Protein AF-A0A975YAW0-F1 (afdb_monomer)

Nearest PDB structures (foldseek):
  2lw8-assembly1_A  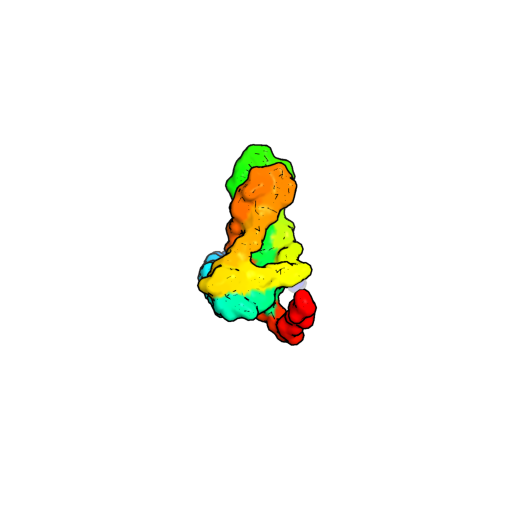TM=2.205E-01  e=7.521E+00  H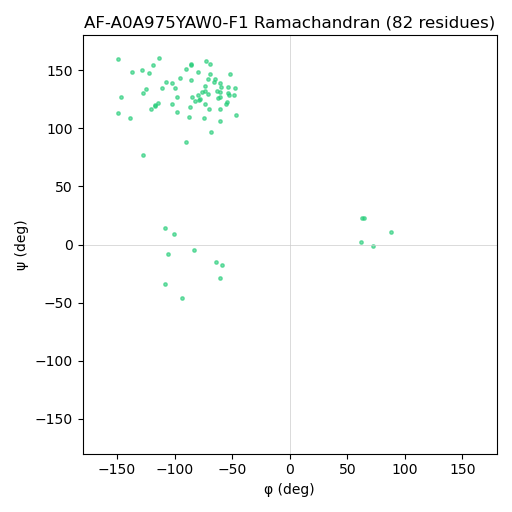omo sapiens

Mean predicted aligned error: 9.05 Å

Foldseek 3Di:
DDDDDDDPPPPDPDPQDDDDFFDAFFWWFWKWADCDPPFPRHRPIDTDPTFHQHRRNTWDADPTPRDTTHIRDIDTDVVTDDDD

Secondary structure (DSSP, 8-state):
--PPP-PPPP---PPPPPPPP--TT-EEEEEEEB--TTSTTBT-EEEEEEEEEETTEE--B-TTT-PBPEEEEEEE-SSPPPP-

pLDDT: mean 86.79, std 15.06, range [52.06, 97.5]

Structure (mmCIF, N/CA/C/O backbone):
data_AF-A0A975YAW0-F1
#
_entry.id   AF-A0A975YAW0-F1
#
loop_
_atom_site.group_PDB
_atom_site.id
_atom_site.type_symbol
_atom_site.label_atom_id
_atom_site.label_alt_id
_atom_site.label_comp_id
_atom_site.label_asym_id
_atom_site.label_entity_id
_atom_site.label_seq_id
_atom_site.pdbx_PDB_ins_code
_atom_site.Cartn_x
_atom_site.Cartn_y
_atom_site.Cartn_z
_atom_site.occupancy
_atom_site.B_iso_or_equiv
_atom_site.auth_seq_id
_atom_site.auth_comp_id
_atom_site.auth_asym_id
_atom_site.auth_atom_id
_atom_site.pdbx_PDB_model_num
ATOM 1 N N . MET A 1 1 ? 26.765 -6.527 48.442 1.00 52.06 1 MET A N 1
ATOM 2 C CA . MET A 1 1 ? 26.887 -5.410 47.486 1.00 52.06 1 MET A CA 1
ATOM 3 C C . MET A 1 1 ? 25.588 -5.396 46.702 1.00 52.06 1 MET A C 1
ATOM 5 O O . MET A 1 1 ? 25.337 -6.363 45.999 1.00 52.06 1 MET A O 1
ATOM 9 N N . SER A 1 2 ? 24.715 -4.419 46.946 1.00 57.28 2 SER A N 1
ATOM 10 C CA . SER A 1 2 ? 23.389 -4.351 46.320 1.00 57.28 2 SER A CA 1
ATOM 11 C C . SER A 1 2 ? 23.459 -3.405 45.127 1.00 57.28 2 SER A C 1
ATOM 13 O O . SER A 1 2 ? 23.707 -2.216 45.312 1.00 57.28 2 SER A O 1
ATOM 15 N N . THR A 1 3 ? 23.285 -3.931 43.920 1.00 62.12 3 THR A N 1
ATOM 16 C CA . THR A 1 3 ? 23.124 -3.129 42.702 1.00 62.12 3 THR A CA 1
ATOM 17 C C . THR A 1 3 ? 21.745 -2.455 42.740 1.00 62.12 3 THR A C 1
ATOM 19 O O . THR A 1 3 ? 20.763 -3.149 43.018 1.00 62.12 3 THR A O 1
ATOM 22 N N . PRO A 1 4 ? 21.632 -1.132 42.523 1.00 66.31 4 PRO A N 1
ATOM 23 C CA . PRO A 1 4 ? 20.336 -0.478 42.362 1.00 66.31 4 PRO A CA 1
ATOM 24 C C . PRO A 1 4 ? 19.665 -0.889 41.033 1.00 66.31 4 PRO A C 1
ATOM 26 O O . PRO A 1 4 ? 20.361 -1.319 40.112 1.00 66.31 4 PRO A O 1
ATOM 29 N N . PRO A 1 5 ? 18.323 -0.807 40.949 1.00 62.78 5 PRO A N 1
ATOM 30 C CA . PRO A 1 5 ? 17.541 -1.362 39.851 1.00 62.78 5 PRO A CA 1
ATOM 31 C C . PRO A 1 5 ? 17.726 -0.591 38.541 1.00 62.78 5 PRO A C 1
ATOM 33 O O . PRO A 1 5 ? 17.806 0.635 38.523 1.00 62.78 5 PRO A O 1
ATOM 36 N N . ASP A 1 6 ? 17.749 -1.374 37.467 1.00 58.97 6 ASP A N 1
ATOM 37 C CA . ASP A 1 6 ? 17.651 -1.000 36.060 1.00 58.97 6 ASP A CA 1
ATOM 38 C C . ASP A 1 6 ? 16.489 -0.010 35.855 1.00 58.97 6 ASP A C 1
ATOM 40 O O . ASP A 1 6 ? 15.317 -0.335 36.067 1.00 58.97 6 ASP A O 1
ATOM 44 N N . GLN A 1 7 ? 16.818 1.237 35.533 1.00 59.72 7 GLN A N 1
ATOM 45 C CA . GLN A 1 7 ? 15.841 2.259 35.181 1.00 59.72 7 GLN A CA 1
ATOM 46 C C . GLN A 1 7 ? 15.432 2.001 33.719 1.00 59.72 7 GLN A C 1
ATOM 48 O O . GLN A 1 7 ? 16.329 1.963 32.879 1.00 59.72 7 GLN A O 1
ATOM 53 N N . PRO A 1 8 ? 14.141 1.823 33.373 1.00 61.56 8 PRO A N 1
ATOM 54 C CA . PRO A 1 8 ? 13.756 1.645 31.977 1.00 61.56 8 PRO A CA 1
ATOM 55 C C . PRO A 1 8 ? 14.130 2.910 31.196 1.00 61.56 8 PRO A C 1
ATOM 57 O O . PRO A 1 8 ? 13.774 4.020 31.605 1.00 61.56 8 PRO A O 1
ATOM 60 N N . GLU A 1 9 ? 14.884 2.743 30.108 1.00 64.25 9 GLU A N 1
ATOM 61 C CA . GLU A 1 9 ? 15.239 3.837 29.206 1.00 64.25 9 GLU A CA 1
ATOM 62 C C . GLU A 1 9 ? 13.967 4.569 28.742 1.00 64.25 9 GLU A C 1
ATOM 64 O O . GLU A 1 9 ? 12.964 3.920 28.415 1.00 64.25 9 GLU A O 1
ATOM 69 N N . PRO A 1 10 ? 13.966 5.915 28.724 1.00 62.12 10 PRO A N 1
ATOM 70 C CA . PRO A 1 10 ? 12.860 6.676 28.167 1.00 62.12 10 PRO A CA 1
ATOM 71 C C . PRO A 1 10 ? 12.717 6.301 26.691 1.00 62.12 10 PRO A C 1
ATOM 73 O O . PRO A 1 10 ? 13.627 6.504 25.895 1.00 62.12 10 PRO A O 1
ATOM 76 N N . THR A 1 11 ? 11.578 5.713 26.333 1.00 55.88 11 THR A N 1
ATOM 77 C CA . THR A 1 11 ? 11.239 5.430 24.940 1.00 55.88 11 THR A CA 1
ATOM 78 C C . THR A 1 11 ? 11.008 6.774 24.258 1.00 55.88 11 THR A C 1
ATOM 80 O O . THR A 1 11 ? 9.938 7.365 24.411 1.00 55.88 11 THR A O 1
ATOM 83 N N . ASP A 1 12 ? 12.028 7.302 23.577 1.00 64.25 12 ASP A N 1
ATOM 84 C CA . ASP A 1 12 ? 11.860 8.435 22.668 1.00 64.25 12 ASP A CA 1
ATOM 85 C C . ASP A 1 12 ? 10.644 8.159 21.764 1.00 64.25 12 ASP A C 1
ATOM 87 O O . ASP A 1 12 ? 10.497 7.032 21.270 1.00 64.25 12 ASP A O 1
ATOM 91 N N . PRO A 1 13 ? 9.737 9.133 21.553 1.00 58.91 13 PRO A N 1
ATOM 92 C CA . PRO A 1 13 ? 8.664 8.971 20.589 1.00 58.91 13 PRO A CA 1
ATOM 93 C C . PRO A 1 13 ? 9.308 8.768 19.219 1.00 58.91 13 PRO A C 1
ATOM 95 O O . PRO A 1 13 ? 9.878 9.690 18.638 1.00 58.91 13 PRO A O 1
ATOM 98 N N . GLN A 1 14 ? 9.263 7.528 18.734 1.00 54.97 14 GLN A N 1
ATOM 99 C CA . GLN A 1 14 ? 9.757 7.167 17.416 1.00 54.97 14 GLN A CA 1
ATOM 100 C C . GLN A 1 14 ? 9.053 8.087 16.406 1.00 54.97 14 GLN A C 1
ATOM 102 O O . GLN A 1 14 ? 7.818 8.117 16.420 1.00 54.97 14 GLN A O 1
ATOM 107 N N . PRO A 1 15 ? 9.785 8.874 15.591 1.00 59.38 15 PRO A N 1
ATOM 108 C CA . PRO A 1 15 ? 9.157 9.752 14.614 1.00 59.38 15 PRO A CA 1
ATOM 109 C C . PRO A 1 15 ? 8.194 8.918 13.773 1.00 59.38 15 PRO A C 1
ATOM 111 O O . PRO A 1 15 ? 8.557 7.836 13.303 1.00 59.38 15 PRO A O 1
ATOM 114 N N . GLU A 1 16 ? 6.947 9.380 13.658 1.00 61.81 16 GLU A N 1
ATOM 115 C CA . GLU A 1 16 ? 5.986 8.750 12.760 1.00 61.81 16 GLU A CA 1
ATOM 116 C C . GLU A 1 16 ? 6.633 8.734 11.369 1.00 61.81 16 GLU A C 1
ATOM 118 O O . GLU A 1 16 ? 7.056 9.792 10.898 1.00 61.81 16 GLU A O 1
ATOM 123 N N . PRO A 1 17 ? 6.824 7.556 10.748 1.00 60.97 17 PRO A N 1
ATOM 124 C CA . PRO A 1 17 ? 7.532 7.479 9.482 1.00 60.97 17 PRO A CA 1
ATOM 125 C C . PRO A 1 17 ? 6.797 8.322 8.440 1.00 60.97 17 PRO A C 1
ATOM 127 O O . PRO A 1 17 ? 5.569 8.258 8.342 1.00 60.97 17 PRO A O 1
ATOM 130 N N . ASP A 1 18 ? 7.555 9.100 7.663 1.00 65.75 18 ASP A N 1
ATOM 131 C CA . ASP A 1 18 ? 7.010 9.828 6.522 1.00 65.75 18 ASP A CA 1
ATOM 132 C C . ASP A 1 18 ? 6.224 8.870 5.610 1.00 65.75 18 ASP A C 1
ATOM 134 O O . ASP A 1 18 ? 6.600 7.696 5.469 1.00 65.75 18 ASP A O 1
ATOM 138 N N . PRO A 1 19 ? 5.143 9.342 4.962 1.00 67.69 19 PRO A N 1
ATOM 139 C CA . PRO A 1 19 ? 4.413 8.528 4.007 1.00 67.69 19 PRO A CA 1
ATOM 140 C C . PRO A 1 19 ? 5.371 7.974 2.941 1.00 67.69 19 PRO A C 1
ATOM 142 O O . PRO A 1 19 ? 6.134 8.747 2.352 1.00 67.69 19 PRO A O 1
ATOM 145 N N . PRO A 1 20 ? 5.346 6.660 2.659 1.00 74.94 20 PRO A N 1
ATOM 146 C CA . PRO A 1 20 ? 6.223 6.084 1.650 1.00 74.94 20 PRO A CA 1
ATOM 147 C C . PRO A 1 20 ? 5.939 6.717 0.281 1.00 74.94 20 PRO A C 1
ATOM 149 O O . PRO A 1 20 ? 4.797 6.743 -0.182 1.00 74.94 20 PRO A O 1
ATOM 152 N N . VAL A 1 21 ? 6.986 7.235 -0.366 1.00 87.06 21 VAL A N 1
ATOM 153 C CA . VAL A 1 21 ? 6.925 7.729 -1.748 1.00 87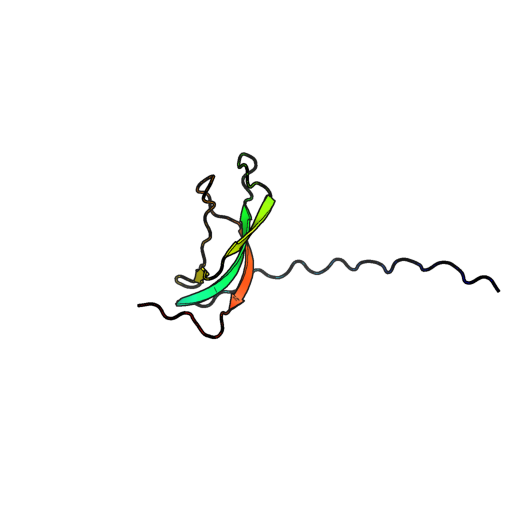.06 21 VAL A CA 1
ATOM 154 C C . VAL A 1 21 ? 7.134 6.545 -2.686 1.00 87.06 21 VAL A C 1
ATOM 156 O O . VAL A 1 21 ? 8.113 5.813 -2.557 1.00 87.06 21 VAL A O 1
ATOM 159 N N . PHE A 1 22 ? 6.216 6.360 -3.634 1.00 93.62 22 PHE A N 1
ATOM 160 C CA . PHE A 1 22 ? 6.255 5.256 -4.588 1.00 93.62 22 PHE A CA 1
ATOM 161 C C . PHE A 1 22 ? 6.558 5.761 -5.994 1.00 93.62 22 PHE A C 1
ATOM 163 O O . PHE A 1 22 ? 5.960 6.727 -6.468 1.00 93.62 22 PHE A O 1
ATOM 170 N N . GLU A 1 23 ? 7.458 5.074 -6.687 1.00 95.44 23 GLU A N 1
ATOM 171 C CA . GLU A 1 23 ? 7.753 5.329 -8.091 1.00 95.44 23 GLU A CA 1
ATOM 172 C C . GLU A 1 23 ? 6.681 4.688 -8.985 1.00 95.44 23 GLU A C 1
ATOM 174 O O . GLU A 1 23 ? 6.085 3.663 -8.620 1.00 95.44 23 GLU A O 1
ATOM 179 N N . PRO A 1 24 ? 6.377 5.290 -10.146 1.00 96.38 24 PRO A N 1
ATOM 180 C CA . PRO A 1 24 ? 5.405 4.739 -11.077 1.00 96.38 24 PRO A CA 1
ATOM 181 C C . PRO A 1 24 ? 5.909 3.449 -11.732 1.00 96.38 24 PRO A C 1
ATOM 183 O O . PRO A 1 24 ? 7.085 3.318 -12.050 1.00 96.38 24 PRO A O 1
ATOM 186 N N . ALA A 1 25 ? 4.979 2.535 -12.007 1.00 95.19 25 ALA A N 1
ATOM 187 C CA . ALA A 1 25 ? 5.198 1.298 -12.757 1.00 95.19 25 ALA A CA 1
ATOM 188 C C . ALA A 1 25 ? 6.180 0.291 -12.122 1.00 95.19 25 ALA A C 1
ATOM 190 O O . ALA A 1 25 ? 6.699 -0.576 -12.820 1.00 95.19 25 ALA A O 1
ATOM 191 N N . LEU A 1 26 ? 6.385 0.362 -10.802 1.00 96.06 26 LEU A N 1
ATOM 192 C CA . LEU A 1 26 ? 7.163 -0.613 -10.030 1.00 96.06 26 LEU A CA 1
ATOM 193 C C . LEU A 1 26 ? 6.284 -1.401 -9.051 1.00 96.06 26 LEU A C 1
ATOM 195 O O . LEU A 1 26 ? 5.187 -0.976 -8.675 1.00 96.06 26 LEU A O 1
ATOM 199 N N . TYR A 1 27 ? 6.791 -2.550 -8.616 1.00 96.50 27 TYR A N 1
ATOM 200 C CA . TYR A 1 27 ? 6.196 -3.397 -7.592 1.00 96.50 27 TYR A CA 1
ATOM 201 C C . TYR A 1 27 ? 6.898 -3.240 -6.246 1.00 96.50 27 TYR A C 1
ATOM 203 O O . TYR A 1 27 ? 8.128 -3.200 -6.158 1.00 96.50 27 TYR A O 1
ATOM 211 N N . TYR A 1 28 ? 6.084 -3.204 -5.194 1.00 96.38 28 TYR A N 1
ATOM 212 C CA . TYR A 1 28 ? 6.501 -3.045 -3.808 1.00 96.38 28 TYR A CA 1
ATOM 213 C C . TYR A 1 28 ? 5.896 -4.145 -2.936 1.00 96.38 28 TYR A C 1
ATOM 215 O O . TYR A 1 28 ? 4.767 -4.579 -3.165 1.00 96.38 28 TYR A O 1
ATOM 223 N N . ARG A 1 29 ? 6.601 -4.526 -1.873 1.00 96.31 29 ARG A N 1
ATOM 224 C CA . ARG A 1 29 ? 6.006 -5.181 -0.708 1.00 96.31 29 ARG A CA 1
ATOM 225 C C . ARG A 1 29 ? 5.508 -4.099 0.239 1.00 96.31 29 ARG A C 1
ATOM 227 O O . ARG A 1 29 ? 6.305 -3.301 0.731 1.00 96.31 29 ARG A O 1
ATOM 234 N N . VAL A 1 30 ? 4.208 -4.056 0.502 1.00 95.75 30 VAL A N 1
ATOM 235 C CA . VAL A 1 30 ? 3.594 -3.013 1.339 1.00 95.75 30 VAL A CA 1
ATOM 236 C C . VAL A 1 30 ? 2.928 -3.607 2.569 1.00 95.75 30 VAL A C 1
ATOM 238 O O . VAL A 1 30 ? 2.496 -4.762 2.562 1.00 95.75 30 VAL A O 1
ATOM 241 N N . THR A 1 31 ? 2.811 -2.805 3.625 1.00 96.44 31 THR A N 1
ATOM 242 C CA . THR A 1 31 ? 1.868 -3.091 4.711 1.00 96.44 31 THR A CA 1
ATOM 243 C C . THR A 1 31 ? 0.695 -2.127 4.653 1.00 96.44 31 THR A C 1
ATOM 245 O O . THR A 1 31 ? 0.875 -0.942 4.371 1.00 96.44 31 THR A O 1
ATOM 248 N N . ALA A 1 32 ? -0.513 -2.631 4.895 1.00 96.06 32 ALA A N 1
ATOM 249 C CA . ALA A 1 32 ? -1.737 -1.842 4.840 1.00 96.06 32 ALA A CA 1
ATOM 250 C C . ALA A 1 32 ? -2.666 -2.167 6.010 1.00 96.06 32 ALA A C 1
ATOM 252 O O . ALA A 1 32 ? -2.694 -3.305 6.482 1.00 96.06 32 ALA A O 1
ATOM 253 N N . ARG A 1 33 ? -3.440 -1.181 6.466 1.00 96.56 33 ARG A N 1
ATOM 254 C CA . ARG A 1 33 ? -4.395 -1.321 7.570 1.00 96.56 33 ARG A CA 1
ATOM 255 C C . ARG A 1 33 ? -5.793 -0.895 7.152 1.00 96.56 33 ARG A C 1
ATOM 257 O O . ARG A 1 33 ? -5.971 0.184 6.584 1.00 96.56 33 ARG A O 1
ATOM 264 N N . ASP A 1 34 ? -6.790 -1.708 7.486 1.00 96.88 34 ASP A N 1
ATOM 265 C CA . ASP A 1 34 ? -8.189 -1.304 7.336 1.00 96.88 34 ASP A CA 1
ATOM 266 C C . ASP A 1 34 ? -8.577 -0.363 8.485 1.00 96.88 34 ASP A C 1
ATOM 268 O O . ASP A 1 34 ? -8.418 -0.683 9.662 1.00 96.88 34 ASP A O 1
ATOM 272 N N . VAL A 1 35 ? -9.081 0.817 8.135 1.00 96.50 35 VAL A N 1
ATOM 273 C CA . VAL A 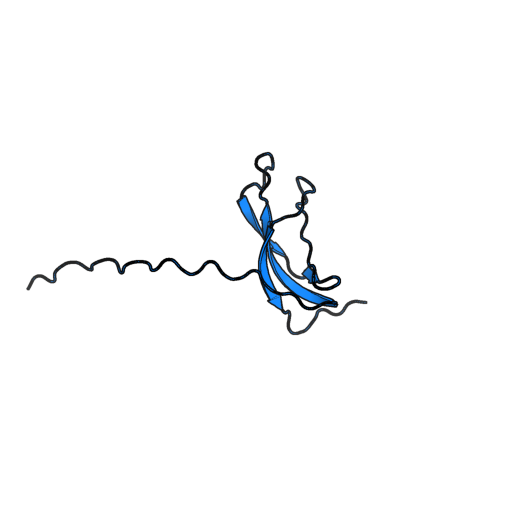1 35 ? -9.488 1.866 9.083 1.00 96.50 35 VAL A CA 1
ATOM 274 C C . VAL A 1 35 ? -11.008 2.018 9.165 1.00 96.50 35 VAL A C 1
ATOM 276 O O . VAL A 1 35 ? -11.508 3.010 9.685 1.00 96.50 35 VAL A O 1
ATOM 279 N N . THR A 1 36 ? -11.765 1.048 8.649 1.00 97.06 36 THR A N 1
ATOM 280 C CA . THR A 1 36 ? -13.230 1.053 8.650 1.00 97.06 36 THR A CA 1
ATOM 281 C C . THR A 1 36 ? -13.776 0.442 9.943 1.00 97.06 36 THR A C 1
ATOM 283 O O . THR A 1 36 ? -13.743 -0.782 10.066 1.00 97.06 36 THR A O 1
ATOM 286 N N . PRO A 1 37 ? -14.386 1.217 10.863 1.00 96.69 37 PRO A N 1
ATOM 287 C CA . PRO A 1 37 ? -14.800 0.703 12.178 1.00 96.69 37 PRO A CA 1
ATOM 288 C C . PRO A 1 37 ? -15.823 -0.439 12.131 1.00 96.69 37 PRO A C 1
ATOM 290 O O . PRO A 1 37 ? -15.862 -1.285 13.014 1.00 96.69 37 PRO A O 1
ATOM 293 N N . ALA A 1 38 ? -16.654 -0.482 11.086 1.00 97.19 38 ALA A N 1
ATOM 294 C CA . ALA A 1 38 ? -17.659 -1.529 10.895 1.00 97.19 38 ALA A CA 1
ATOM 295 C C . ALA A 1 38 ? -17.108 -2.811 10.236 1.00 97.19 38 ALA A C 1
ATOM 297 O O . ALA A 1 38 ? -17.854 -3.771 10.046 1.00 97.19 38 ALA A O 1
ATOM 298 N N . CYS A 1 39 ? -15.838 -2.831 9.824 1.00 97.31 39 CYS A N 1
ATOM 299 C CA . CYS A 1 39 ? -15.243 -3.985 9.163 1.00 97.31 39 CYS A CA 1
ATOM 300 C C . CYS A 1 39 ? -14.712 -4.991 10.191 1.00 97.31 39 CYS A C 1
ATOM 302 O O . CYS A 1 39 ? -14.059 -4.623 11.161 1.00 97.31 39 CYS A O 1
ATOM 304 N N . VAL A 1 40 ? -14.873 -6.286 9.913 1.00 97.50 40 VAL A N 1
ATOM 305 C CA . VAL A 1 40 ? -14.231 -7.377 10.676 1.00 97.50 40 VAL A CA 1
ATOM 306 C C . VAL A 1 40 ? -12.694 -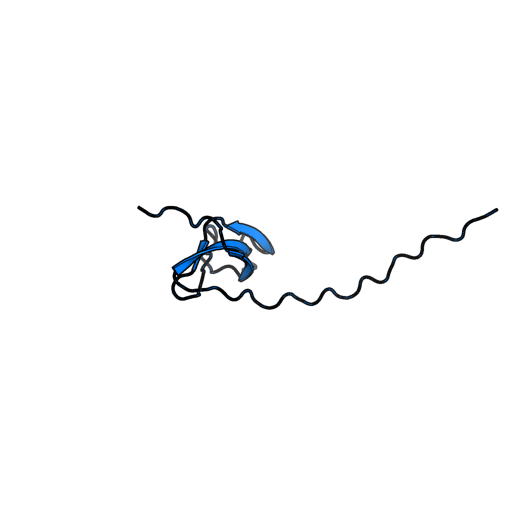7.294 10.682 1.00 97.50 40 VAL A C 1
ATOM 308 O O . VAL A 1 40 ? -12.027 -7.920 11.508 1.00 97.50 40 VAL A O 1
ATOM 311 N N . ASN A 1 41 ? -12.121 -6.525 9.756 1.00 97.50 41 ASN A N 1
ATOM 312 C CA . ASN A 1 41 ? -10.690 -6.276 9.656 1.00 97.50 41 ASN A CA 1
ATOM 313 C C . ASN A 1 41 ? -10.255 -4.927 10.234 1.00 97.50 41 ASN A C 1
ATOM 315 O O . ASN A 1 41 ? -9.096 -4.575 10.046 1.00 97.50 41 ASN A O 1
ATOM 319 N N . PHE A 1 42 ? -11.133 -4.197 10.932 1.00 97.50 42 PHE A N 1
ATOM 320 C CA . PHE A 1 42 ? -10.781 -2.922 11.556 1.00 97.50 42 PHE A CA 1
ATOM 321 C C . PHE A 1 42 ? -9.483 -3.032 12.371 1.00 97.50 42 PHE A C 1
ATOM 323 O O . PHE A 1 42 ? -9.318 -3.957 13.166 1.00 97.50 42 PHE A O 1
ATOM 330 N N . GLU A 1 43 ? -8.554 -2.118 12.095 1.00 95.88 43 GLU A N 1
ATOM 331 C CA . GLU A 1 43 ? -7.206 -2.010 12.668 1.00 95.88 43 GLU A CA 1
ATOM 332 C C . GLU A 1 43 ? -6.253 -3.186 12.407 1.00 95.88 43 GLU A C 1
ATOM 334 O O . GLU A 1 43 ? -5.092 -3.138 12.820 1.00 95.88 43 GLU A O 1
ATOM 339 N N . LYS A 1 44 ? -6.668 -4.207 11.649 1.00 96.38 44 LYS A N 1
ATOM 340 C CA . LYS A 1 44 ? -5.770 -5.295 11.246 1.00 96.38 44 LYS A CA 1
ATOM 341 C C . LYS A 1 44 ? -4.804 -4.822 10.168 1.00 96.38 44 LYS A C 1
ATOM 343 O O . LYS A 1 44 ? -5.203 -4.167 9.205 1.00 96.38 44 LYS A O 1
ATOM 348 N N . VAL A 1 45 ? -3.542 -5.206 10.334 1.00 96.44 45 VAL A N 1
ATOM 349 C CA . VAL A 1 45 ? -2.457 -4.935 9.389 1.00 96.44 45 VAL A CA 1
ATOM 350 C C .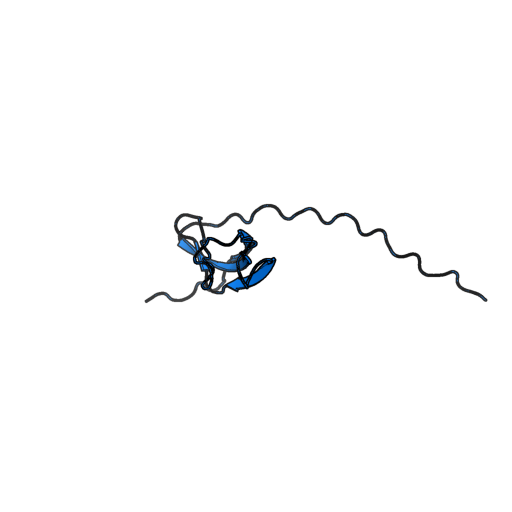 VAL A 1 45 ? -2.208 -6.170 8.530 1.00 96.44 45 VAL A C 1
ATOM 352 O O . VAL A 1 45 ? -2.118 -7.286 9.042 1.00 96.44 45 VAL A O 1
ATOM 355 N N . PHE A 1 46 ? -2.071 -5.958 7.228 1.00 96.62 46 PHE A N 1
ATOM 356 C CA . PHE A 1 46 ? -1.804 -6.990 6.235 1.00 96.62 46 PHE A CA 1
ATOM 357 C C . PHE A 1 46 ? -0.517 -6.671 5.483 1.00 96.62 46 PHE A C 1
ATOM 359 O O . PHE A 1 46 ? -0.203 -5.504 5.256 1.00 96.62 46 PHE A O 1
ATOM 366 N N . VAL A 1 47 ? 0.205 -7.715 5.076 1.00 96.88 47 VAL A N 1
ATOM 367 C CA . VAL A 1 47 ? 1.338 -7.622 4.147 1.00 96.88 47 VAL A CA 1
ATOM 368 C C . VAL A 1 47 ? 0.827 -7.982 2.757 1.00 96.88 47 VAL A C 1
ATOM 370 O O . VAL A 1 47 ? 0.217 -9.037 2.589 1.00 96.88 47 VAL A O 1
ATOM 373 N N . ILE A 1 48 ? 1.068 -7.112 1.780 1.00 96.44 48 ILE A N 1
ATOM 374 C CA . ILE A 1 48 ? 0.696 -7.318 0.382 1.00 96.44 48 ILE A CA 1
ATOM 375 C C . ILE A 1 48 ? 1.983 -7.355 -0.431 1.00 96.44 48 ILE A C 1
ATOM 377 O O . ILE A 1 48 ? 2.759 -6.399 -0.425 1.00 96.44 48 ILE A O 1
ATOM 381 N N . ASP A 1 49 ? 2.197 -8.478 -1.106 1.00 96.06 49 ASP A N 1
ATOM 382 C CA . ASP A 1 49 ? 3.388 -8.764 -1.893 1.00 96.06 49 ASP A CA 1
ATOM 383 C C . ASP A 1 49 ? 3.001 -9.676 -3.074 1.00 96.06 49 ASP A C 1
ATOM 385 O O . ASP A 1 49 ? 2.572 -10.809 -2.827 1.00 96.06 49 ASP A O 1
ATOM 389 N N . PRO A 1 50 ? 3.073 -9.216 -4.336 1.00 95.62 50 PRO A N 1
ATOM 390 C CA . PRO A 1 50 ? 3.507 -7.890 -4.784 1.00 95.62 50 PRO A CA 1
ATOM 391 C C . PRO A 1 50 ? 2.349 -6.867 -4.869 1.00 95.62 50 PRO A C 1
ATOM 393 O O . PRO A 1 50 ? 1.202 -7.216 -5.152 1.00 95.62 50 PRO A O 1
ATOM 396 N N . CYS A 1 51 ? 2.643 -5.575 -4.674 1.00 95.94 51 CYS A N 1
ATOM 397 C CA . CYS A 1 51 ? 1.711 -4.456 -4.867 1.00 95.94 51 CYS A CA 1
ATOM 398 C C . CYS A 1 51 ? 2.205 -3.520 -5.978 1.00 95.94 51 CYS A C 1
ATOM 400 O O . CYS A 1 51 ? 3.283 -2.935 -5.872 1.00 95.94 51 CYS A O 1
ATOM 402 N N . TYR A 1 52 ? 1.416 -3.375 -7.044 1.00 96.38 52 TYR A N 1
ATOM 403 C CA . TYR A 1 52 ? 1.760 -2.526 -8.184 1.00 96.38 52 TYR A CA 1
ATOM 404 C C . TYR A 1 52 ? 1.486 -1.043 -7.904 1.00 96.38 52 TYR A C 1
ATOM 406 O O . TYR A 1 52 ? 0.372 -0.660 -7.535 1.00 96.38 52 TYR A O 1
ATOM 414 N N . SER A 1 53 ? 2.484 -0.197 -8.150 1.00 95.94 53 SER A N 1
ATOM 415 C CA . SER A 1 53 ? 2.382 1.259 -8.067 1.00 95.94 53 SER A CA 1
ATOM 416 C C . SER A 1 53 ? 1.954 1.854 -9.413 1.00 95.94 53 SER A C 1
ATOM 418 O O . SER A 1 53 ? 2.772 2.237 -10.254 1.00 95.94 53 SER A O 1
ATOM 420 N N . ASN A 1 54 ? 0.643 1.954 -9.642 1.00 95.00 54 ASN A N 1
ATOM 421 C CA . ASN A 1 54 ? 0.125 2.570 -10.863 1.00 95.00 54 ASN A CA 1
ATOM 422 C C . ASN A 1 54 ? 0.268 4.099 -10.799 1.00 95.00 54 ASN A C 1
ATOM 424 O O . ASN A 1 54 ? -0.430 4.754 -10.027 1.00 95.00 54 ASN A O 1
ATOM 428 N N . GLY A 1 55 ? 1.178 4.672 -11.590 1.00 94.75 55 GLY A N 1
ATOM 429 C CA . GLY A 1 55 ? 1.416 6.120 -11.598 1.00 94.75 55 GLY A CA 1
ATOM 430 C C . GLY A 1 55 ? 1.957 6.689 -10.278 1.00 94.75 55 GLY A C 1
ATOM 431 O O . GLY A 1 55 ? 1.759 7.869 -10.022 1.00 94.75 55 GLY A O 1
ATOM 432 N N . GLY A 1 56 ? 2.600 5.873 -9.433 1.00 94.94 56 GLY A N 1
ATOM 433 C CA . GLY A 1 56 ? 3.070 6.293 -8.104 1.00 94.94 56 GLY A CA 1
ATOM 434 C C . GLY A 1 56 ? 2.025 6.120 -6.996 1.00 94.94 56 GLY A C 1
ATOM 435 O O . GLY A 1 56 ? 2.195 6.628 -5.889 1.00 94.94 56 GLY A O 1
ATOM 436 N N . HIS A 1 57 ? 0.917 5.432 -7.287 1.00 93.62 57 HIS A N 1
ATOM 437 C CA . HIS A 1 57 ? -0.215 5.277 -6.375 1.00 93.62 57 HIS A CA 1
ATOM 438 C C . HIS A 1 57 ? -0.590 3.800 -6.192 1.00 93.62 57 HIS A C 1
ATOM 440 O O . HIS A 1 57 ? -1.577 3.335 -6.776 1.00 93.62 57 HIS A O 1
ATOM 446 N N . PRO A 1 58 ? 0.169 3.030 -5.390 1.00 94.38 58 PRO A N 1
ATOM 447 C CA . PRO A 1 58 ? -0.266 1.697 -5.003 1.00 94.38 58 PRO A CA 1
ATOM 448 C C . PRO A 1 58 ? -1.585 1.781 -4.232 1.00 94.38 58 PRO A C 1
ATOM 450 O O . PRO A 1 58 ? -1.802 2.673 -3.409 1.00 94.38 58 PRO A O 1
ATOM 453 N N . ARG A 1 59 ? -2.490 0.845 -4.518 1.00 94.62 59 ARG A N 1
ATOM 454 C CA . ARG A 1 59 ? -3.807 0.758 -3.882 1.00 94.62 59 ARG A CA 1
ATOM 455 C C . ARG A 1 59 ? -4.018 -0.643 -3.337 1.00 94.62 59 ARG A C 1
ATOM 457 O O . ARG A 1 59 ? -3.849 -1.626 -4.054 1.00 94.62 59 ARG A O 1
ATOM 464 N N . VAL A 1 60 ? -4.425 -0.718 -2.074 1.00 96.00 60 VAL A N 1
ATOM 465 C CA . VAL A 1 60 ? -4.802 -1.965 -1.407 1.00 96.00 60 VAL A CA 1
ATOM 466 C C . VAL A 1 60 ? -6.243 -1.829 -0.944 1.00 96.00 60 VAL A C 1
ATOM 468 O O . VAL A 1 60 ? -6.551 -0.982 -0.112 1.00 96.00 60 VAL A O 1
ATOM 471 N N . GLY A 1 61 ? -7.124 -2.665 -1.484 1.00 96.81 61 GLY A N 1
ATOM 472 C CA . GLY A 1 61 ? -8.515 -2.755 -1.052 1.00 96.81 61 GLY A CA 1
ATOM 473 C C . GLY A 1 61 ? -8.712 -3.875 -0.035 1.00 96.81 61 GLY A C 1
ATOM 474 O O . GLY A 1 61 ? -8.117 -4.948 -0.146 1.00 96.81 61 GLY A O 1
ATOM 475 N N . CYS A 1 62 ? -9.586 -3.660 0.944 1.00 97.00 62 CYS A N 1
ATOM 476 C CA . CYS A 1 62 ? -10.027 -4.726 1.832 1.00 97.00 62 CYS A CA 1
ATOM 477 C C . CYS A 1 62 ? -10.993 -5.671 1.122 1.00 97.00 62 CYS A C 1
ATOM 479 O O . CYS A 1 62 ? -12.086 -5.267 0.736 1.00 97.00 62 CYS A O 1
ATOM 481 N N . GLY A 1 63 ? -10.648 -6.958 1.041 1.00 95.25 63 GLY A N 1
ATOM 482 C CA . GLY A 1 63 ? -11.531 -7.979 0.466 1.00 95.25 63 GLY A CA 1
ATOM 483 C C . GLY A 1 63 ? -12.843 -8.203 1.233 1.00 95.25 63 GLY A C 1
ATOM 484 O O . GLY A 1 63 ? -13.758 -8.807 0.687 1.00 95.25 63 GLY A O 1
ATOM 485 N N . MET A 1 64 ? -12.958 -7.712 2.476 1.00 96.75 64 MET A N 1
ATOM 486 C CA . MET A 1 64 ? -14.165 -7.879 3.299 1.00 96.75 64 MET A CA 1
ATOM 487 C C . MET A 1 64 ? -15.140 -6.707 3.185 1.00 96.75 64 MET A C 1
ATOM 489 O O . MET A 1 64 ? -16.340 -6.926 3.053 1.00 96.75 64 MET A O 1
ATOM 493 N N . CYS A 1 65 ? -14.652 -5.465 3.260 1.00 96.50 65 CYS A N 1
ATOM 494 C CA . CYS A 1 65 ? -15.508 -4.274 3.210 1.00 96.50 65 CYS A CA 1
ATOM 495 C C . CYS A 1 65 ? -15.438 -3.511 1.878 1.00 96.50 65 CYS A C 1
ATOM 497 O O . CYS A 1 65 ? -16.203 -2.569 1.684 1.00 96.50 65 CYS A O 1
ATOM 499 N N . GLY A 1 66 ? -14.519 -3.882 0.980 1.00 96.38 66 GLY A N 1
ATOM 500 C CA . GLY A 1 66 ? -14.311 -3.258 -0.329 1.00 96.38 66 GLY A CA 1
ATOM 501 C C . GLY A 1 66 ? -13.663 -1.871 -0.299 1.00 96.38 66 GLY A C 1
ATOM 502 O O . G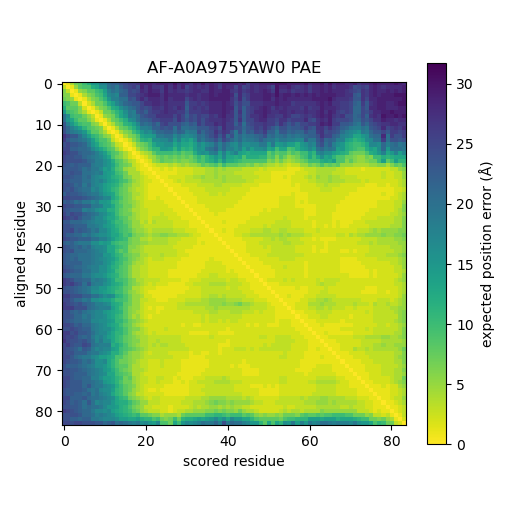LY A 1 66 ? -13.460 -1.282 -1.355 1.00 96.38 66 GLY A O 1
ATOM 503 N N . LYS A 1 67 ? -13.354 -1.325 0.883 1.00 96.75 67 LYS A N 1
ATOM 504 C CA . LYS A 1 67 ? -12.774 0.018 1.028 1.00 96.75 67 LYS A CA 1
ATOM 505 C C . LYS A 1 67 ? -11.254 -0.001 0.893 1.00 96.75 67 LYS A C 1
ATOM 507 O O . LYS A 1 67 ? -10.614 -1.012 1.182 1.00 96.75 67 LYS A O 1
ATOM 512 N N . ASP A 1 68 ? -10.698 1.140 0.490 1.00 96.19 68 ASP A N 1
ATOM 513 C CA . ASP A 1 68 ? -9.253 1.362 0.444 1.00 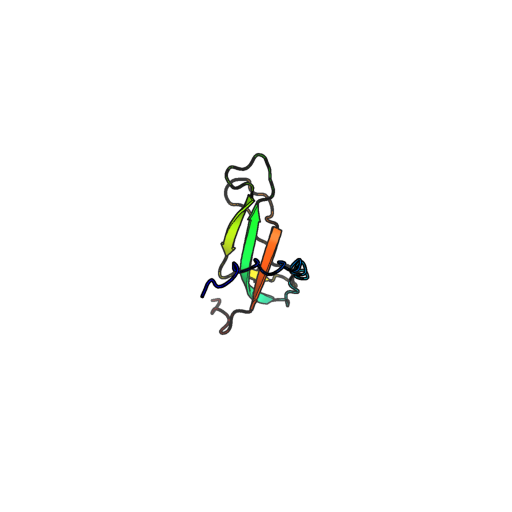96.19 68 ASP A CA 1
ATOM 514 C C . ASP A 1 68 ? -8.660 1.291 1.863 1.00 96.19 68 ASP A C 1
ATOM 516 O O . ASP A 1 68 ? -9.173 1.898 2.807 1.00 96.19 68 ASP A O 1
ATOM 520 N N . MET A 1 69 ? -7.577 0.534 2.007 1.00 96.56 69 MET A N 1
ATOM 521 C CA . MET A 1 69 ? -6.764 0.483 3.216 1.00 96.56 69 MET A CA 1
ATOM 522 C C . MET A 1 69 ? -5.719 1.603 3.216 1.00 96.56 69 MET A C 1
ATOM 524 O O . MET A 1 69 ? -5.277 2.068 2.165 1.00 96.56 69 MET A O 1
ATOM 528 N N . VAL A 1 70 ? -5.273 1.996 4.408 1.00 94.94 70 VAL A N 1
ATOM 529 C CA . VAL A 1 70 ? -4.166 2.945 4.578 1.00 94.94 70 VAL A CA 1
ATOM 530 C C . VAL A 1 70 ? -2.846 2.194 4.448 1.00 94.94 70 VAL A C 1
ATOM 532 O O . VAL A 1 70 ? -2.617 1.239 5.190 1.00 94.94 70 VAL A O 1
ATOM 535 N N . LEU A 1 71 ? -1.980 2.622 3.529 1.00 94.25 71 LEU A N 1
ATOM 536 C CA . LEU A 1 71 ? -0.617 2.105 3.411 1.00 94.25 71 LEU A CA 1
ATOM 537 C C . LEU A 1 71 ? 0.250 2.647 4.549 1.00 94.25 71 LEU A C 1
ATOM 539 O O . LEU A 1 71 ? 0.243 3.845 4.816 1.00 94.25 71 LEU A O 1
ATOM 543 N N . LEU A 1 72 ? 0.988 1.758 5.207 1.00 93.38 72 LEU A N 1
ATOM 544 C CA . LEU A 1 72 ? 1.845 2.082 6.349 1.00 93.38 72 LEU A CA 1
ATOM 545 C C . LEU A 1 72 ? 3.331 2.021 5.985 1.00 93.38 72 LEU A C 1
ATOM 547 O O . LEU A 1 72 ? 4.129 2.788 6.510 1.00 93.38 72 LEU A O 1
ATOM 551 N N . SER A 1 73 ? 3.713 1.110 5.089 1.00 92.56 73 SER A N 1
ATOM 552 C CA . SER A 1 73 ? 5.087 0.986 4.603 1.00 92.56 73 SER A CA 1
ATOM 553 C C . SER A 1 73 ? 5.125 0.474 3.168 1.00 92.56 73 SER A C 1
ATOM 555 O O . SER A 1 73 ? 4.169 -0.147 2.696 1.00 92.56 73 SER A O 1
ATOM 557 N N . GLY A 1 74 ? 6.245 0.714 2.489 1.00 93.06 74 GLY A N 1
ATOM 558 C CA . GLY A 1 74 ? 6.522 0.182 1.162 1.00 93.06 74 GLY A CA 1
ATOM 559 C C . GLY A 1 74 ? 8.005 -0.108 0.983 1.00 93.06 74 GLY A C 1
ATOM 560 O O . GLY A 1 74 ? 8.838 0.761 1.217 1.00 93.06 74 GLY A O 1
ATOM 561 N N . GLN A 1 75 ? 8.328 -1.329 0.569 1.00 94.69 75 GLN A N 1
ATOM 562 C CA . GLN A 1 75 ? 9.674 -1.761 0.205 1.00 94.69 75 GLN A CA 1
ATOM 563 C C . GLN A 1 75 ? 9.690 -2.084 -1.288 1.00 94.69 75 GLN A C 1
ATOM 565 O O . GLN A 1 75 ? 8.913 -2.929 -1.731 1.00 94.69 75 GLN A O 1
ATOM 570 N N . LEU A 1 76 ? 10.551 -1.415 -2.062 1.00 95.38 76 LEU A N 1
ATOM 571 C CA . LEU A 1 76 ? 10.727 -1.718 -3.484 1.00 95.38 76 LEU A CA 1
ATOM 572 C C . LEU A 1 76 ? 11.203 -3.167 -3.640 1.00 95.38 76 LEU A C 1
ATOM 574 O O . LEU A 1 76 ? 12.132 -3.584 -2.946 1.00 95.38 76 LEU A O 1
ATOM 578 N N . LEU A 1 77 ? 10.557 -3.930 -4.522 1.00 95.25 77 LEU A N 1
ATOM 579 C CA . LEU A 1 77 ? 10.991 -5.291 -4.820 1.00 95.25 77 LEU A CA 1
ATOM 580 C C . LEU A 1 77 ? 12.227 -5.266 -5.722 1.00 95.25 77 LEU A C 1
ATOM 582 O O . LEU A 1 77 ? 12.245 -4.596 -6.752 1.00 95.25 77 LEU A O 1
ATOM 586 N N . ASP A 1 78 ? 13.248 -6.023 -5.345 1.00 93.81 78 ASP A N 1
ATOM 587 C CA . ASP A 1 78 ? 14.421 -6.272 -6.176 1.00 93.81 78 ASP A CA 1
ATOM 588 C C . ASP A 1 78 ? 14.800 -7.759 -6.040 1.00 93.81 78 ASP A C 1
ATOM 590 O O . ASP A 1 78 ? 15.205 -8.182 -4.951 1.00 93.81 78 ASP A O 1
ATOM 594 N N . PRO A 1 79 ? 14.595 -8.588 -7.083 1.00 94.19 79 PRO A N 1
ATOM 595 C CA . PRO A 1 79 ? 14.161 -8.214 -8.433 1.00 94.19 79 PRO A CA 1
ATOM 596 C C . PRO A 1 79 ? 12.678 -7.811 -8.523 1.00 94.19 79 PRO A C 1
ATOM 598 O O . PRO A 1 79 ? 11.846 -8.218 -7.711 1.00 94.19 79 PRO A O 1
ATOM 601 N N . GLN A 1 80 ? 12.338 -7.042 -9.562 1.00 96.06 80 GLN A N 1
ATOM 602 C CA . GLN A 1 80 ? 10.945 -6.826 -9.965 1.00 96.06 80 GLN A CA 1
ATOM 603 C C . GLN A 1 80 ? 10.335 -8.150 -10.469 1.00 96.06 80 GLN A C 1
ATOM 605 O O . GLN A 1 80 ? 11.025 -8.903 -11.161 1.00 96.06 80 GLN A O 1
ATOM 610 N N . PRO A 1 81 ? 9.065 -8.456 -10.142 1.00 92.81 81 PRO A N 1
ATOM 611 C CA . PRO A 1 81 ? 8.416 -9.674 -10.611 1.00 92.81 81 PRO A CA 1
ATOM 612 C C . PRO A 1 81 ? 8.255 -9.657 -12.136 1.00 92.81 81 PRO A C 1
ATOM 614 O O . PRO A 1 81 ? 7.946 -8.624 -12.733 1.00 92.81 81 PRO A O 1
ATOM 617 N N . GLU A 1 82 ? 8.423 -10.820 -12.763 1.00 90.50 82 GLU A N 1
ATOM 618 C CA . GLU A 1 82 ? 8.150 -10.992 -14.189 1.00 90.50 82 GLU A CA 1
ATOM 619 C C . GLU A 1 82 ? 6.638 -10.914 -14.430 1.00 90.50 82 GLU A C 1
ATOM 621 O O . GLU A 1 82 ? 5.868 -11.735 -13.929 1.00 90.50 82 GLU A O 1
ATOM 626 N N . VAL A 1 83 ? 6.202 -9.913 -15.192 1.00 79.25 83 VAL A N 1
ATOM 627 C CA . VAL A 1 83 ? 4.815 -9.794 -15.653 1.00 79.25 83 VAL A CA 1
ATOM 628 C C . VAL A 1 83 ? 4.749 -10.241 -17.109 1.00 79.25 83 VAL A C 1
ATOM 630 O O . VAL A 1 83 ? 5.476 -9.719 -17.951 1.00 79.25 83 VAL A O 1
ATOM 633 N N . SER A 1 84 ? 3.938 -11.266 -17.379 1.00 56.84 84 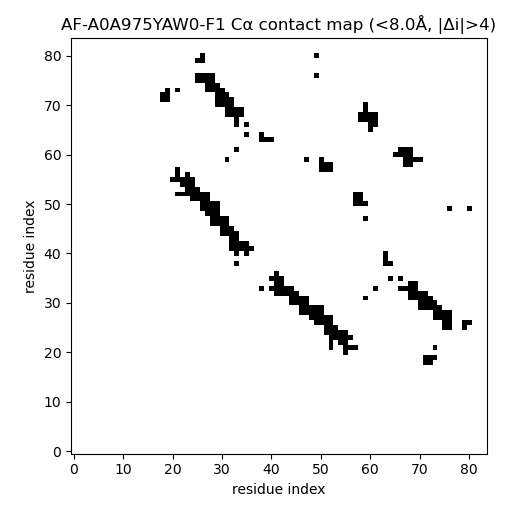SER A N 1
ATOM 634 C CA . SER A 1 84 ? 3.699 -11.824 -18.720 1.00 56.84 84 SER A CA 1
ATOM 635 C C . SER A 1 84 ? 2.414 -11.289 -19.336 1.00 56.84 84 SER A C 1
ATOM 637 O O . SER A 1 84 ? 1.468 -11.016 -18.563 1.00 56.84 84 SER A O 1
#

Radius of gyration: 18.65 Å; Cα contacts (8 Å, |Δi|>4): 141; chains: 1; bounding box: 44×22×66 Å

Solvent-accessible surface area (backbone atoms only — not comparable to full-atom values): 5480 Å² total; per-residue (Å²): 137,86,82,79,80,88,73,81,75,82,78,71,82,72,75,78,76,74,80,70,84,52,61,57,80,40,43,22,41,30,33,32,27,34,81,47,84,91,37,98,50,43,75,42,74,43,79,42,76,81,37,60,13,60,83,33,50,61,80,52,65,36,92,86,74,69,45,75,32,49,76,75,44,64,41,78,46,82,75,66,81,90,82,132

Sequence (84 aa):
MSTPPDQPEPTDPQPEPDPPVFEPALYYRVTARDVTPACVNFEKVFVIDPCYSNGGHPRVGCGMCGKDMVLLSGQLLDPQPEVS